Protein AF-A0A7C3YBJ7-F1 (afdb_monomer)

Foldseek 3Di:
DDDPLNVLLVVQLPFAAQQQRQLVVPVVPDDDDHSNVSSVVSLVVVLVCVLVVHDGRGQLLSCPPPDRDRHDGPHDHDDHPPPD

Secondary structure (DSSP, 8-state):
---HHHHHHHHHHH----HHHHHHTTTTSSSS--HHHHHHHHHHHHHHHHHTT------GGGGTT---SS----------TT--

Structure (mmCIF, N/CA/C/O backbone):
data_AF-A0A7C3YBJ7-F1
#
_entry.id   AF-A0A7C3YBJ7-F1
#
loop_
_atom_site.group_PDB
_atom_site.id
_atom_site.type_symbol
_atom_site.label_atom_id
_atom_site.label_alt_id
_atom_site.label_comp_id
_atom_site.label_asym_id
_atom_site.label_entity_id
_atom_site.label_seq_id
_atom_site.pdbx_PDB_ins_code
_atom_site.Cartn_x
_atom_site.Cartn_y
_atom_site.Cartn_z
_atom_site.occupancy
_atom_site.B_iso_or_equiv
_atom_site.auth_seq_id
_atom_site.auth_comp_id
_atom_site.auth_asym_id
_atom_site.auth_atom_id
_atom_site.pdbx_PDB_model_num
ATOM 1 N N . MET A 1 1 ? 16.446 9.844 9.109 1.00 48.56 1 MET A N 1
ATOM 2 C CA . MET A 1 1 ? 16.214 8.994 7.919 1.00 48.56 1 MET A CA 1
ATOM 3 C C . MET A 1 1 ? 14.758 8.581 7.924 1.00 48.56 1 MET A C 1
ATOM 5 O O . MET A 1 1 ? 14.311 8.078 8.946 1.00 48.56 1 MET A O 1
ATOM 9 N N . LYS A 1 2 ? 14.027 8.830 6.838 1.00 68.31 2 LYS A N 1
ATOM 10 C CA . LYS A 1 2 ? 12.632 8.402 6.702 1.00 68.31 2 LYS A CA 1
ATOM 11 C C . LYS A 1 2 ? 12.594 6.901 6.400 1.00 68.31 2 LYS A C 1
ATOM 13 O O . LYS A 1 2 ? 13.418 6.440 5.604 1.00 68.31 2 LYS A O 1
ATOM 18 N N . LYS A 1 3 ? 11.724 6.133 7.060 1.00 88.38 3 LYS A N 1
ATOM 19 C CA . LYS A 1 3 ? 11.603 4.696 6.776 1.00 88.38 3 LYS A CA 1
ATOM 20 C C . LYS A 1 3 ? 10.885 4.513 5.441 1.00 88.38 3 LYS A C 1
ATOM 22 O O . LYS A 1 3 ? 10.071 5.339 5.041 1.00 88.38 3 LYS A O 1
ATOM 27 N N . LEU A 1 4 ? 11.174 3.407 4.758 1.00 91.75 4 LEU A N 1
ATOM 28 C CA . LEU A 1 4 ? 10.521 3.079 3.490 1.00 91.75 4 LEU A CA 1
ATOM 29 C C . LEU A 1 4 ? 8.991 2.972 3.649 1.00 91.75 4 LEU A C 1
ATOM 31 O O . LEU A 1 4 ? 8.251 3.385 2.765 1.00 91.75 4 LEU A O 1
ATOM 35 N N . THR A 1 5 ? 8.519 2.497 4.804 1.00 93.12 5 THR A N 1
ATOM 36 C CA . THR A 1 5 ? 7.091 2.449 5.145 1.00 93.12 5 THR A CA 1
ATOM 3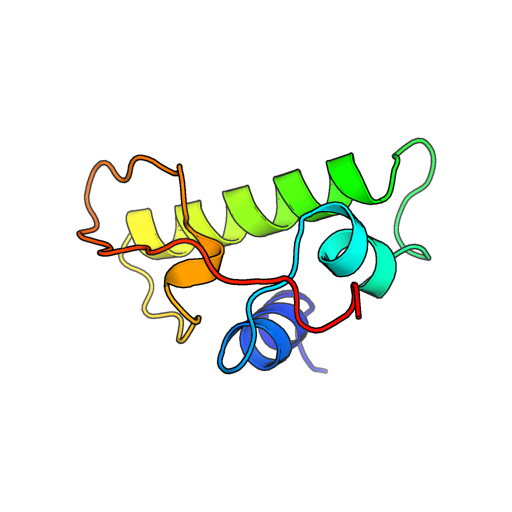7 C C . THR A 1 5 ? 6.455 3.839 5.174 1.00 93.12 5 THR A C 1
ATOM 39 O O . THR A 1 5 ? 5.392 4.017 4.591 1.00 93.12 5 THR A O 1
ATOM 42 N N . ASP A 1 6 ? 7.126 4.837 5.761 1.00 94.69 6 ASP A N 1
ATOM 43 C CA . ASP A 1 6 ? 6.618 6.215 5.832 1.00 94.69 6 ASP A CA 1
ATOM 44 C C . ASP A 1 6 ? 6.470 6.821 4.426 1.00 94.69 6 ASP A C 1
ATOM 46 O O . ASP A 1 6 ? 5.561 7.595 4.162 1.00 94.69 6 ASP A O 1
ATOM 50 N N . PHE A 1 7 ? 7.363 6.471 3.493 1.00 94.50 7 PHE A N 1
ATOM 51 C CA . PHE A 1 7 ? 7.239 6.898 2.097 1.00 94.50 7 PHE A CA 1
ATOM 52 C C . PHE A 1 7 ? 5.972 6.341 1.435 1.00 94.50 7 PHE A C 1
ATOM 54 O O . PHE A 1 7 ? 5.278 7.076 0.737 1.00 94.50 7 PHE A O 1
ATOM 61 N N . PHE A 1 8 ? 5.654 5.063 1.659 1.00 96.12 8 PHE A N 1
ATOM 62 C CA . PHE A 1 8 ? 4.440 4.469 1.101 1.00 96.12 8 PHE A CA 1
ATOM 63 C C . PHE A 1 8 ? 3.172 5.015 1.754 1.00 96.12 8 PHE A C 1
ATOM 65 O O . PHE A 1 8 ? 2.213 5.285 1.036 1.00 96.12 8 PHE A O 1
ATOM 72 N N . ILE A 1 9 ? 3.165 5.194 3.079 1.00 96.06 9 ILE A N 1
ATOM 73 C CA . ILE A 1 9 ? 2.018 5.760 3.802 1.00 96.06 9 ILE A CA 1
ATOM 74 C C . ILE A 1 9 ? 1.697 7.155 3.260 1.00 96.06 9 ILE A C 1
ATOM 76 O O . ILE A 1 9 ? 0.557 7.399 2.888 1.00 96.06 9 ILE A O 1
ATOM 80 N N . ASP A 1 10 ? 2.699 8.021 3.099 1.00 95.25 10 ASP A N 1
ATOM 81 C CA . ASP A 1 10 ? 2.483 9.389 2.614 1.00 95.25 10 ASP A CA 1
ATOM 82 C C . ASP A 1 10 ? 1.903 9.459 1.196 1.00 95.25 10 ASP A C 1
ATOM 84 O O . ASP A 1 10 ? 1.100 10.334 0.902 1.00 95.25 10 ASP A O 1
ATOM 88 N N . ILE A 1 11 ? 2.301 8.560 0.292 1.00 95.31 11 ILE A N 1
ATOM 89 C CA . ILE A 1 11 ? 1.754 8.550 -1.075 1.00 95.31 11 ILE A CA 1
ATOM 90 C C . ILE A 1 11 ? 0.326 7.997 -1.085 1.00 95.31 11 ILE A C 1
ATOM 92 O O . ILE A 1 11 ? -0.524 8.461 -1.847 1.00 95.31 11 ILE A O 1
ATOM 96 N N . LEU A 1 12 ? 0.076 6.969 -0.274 1.00 97.19 12 LEU A N 1
ATOM 97 C CA . LEU A 1 12 ? -1.188 6.240 -0.268 1.00 97.19 12 LEU A CA 1
ATOM 98 C C . LEU A 1 12 ? -2.236 6.851 0.671 1.00 97.19 12 LEU A C 1
ATOM 100 O O . LEU A 1 12 ? -3.382 6.405 0.639 1.00 9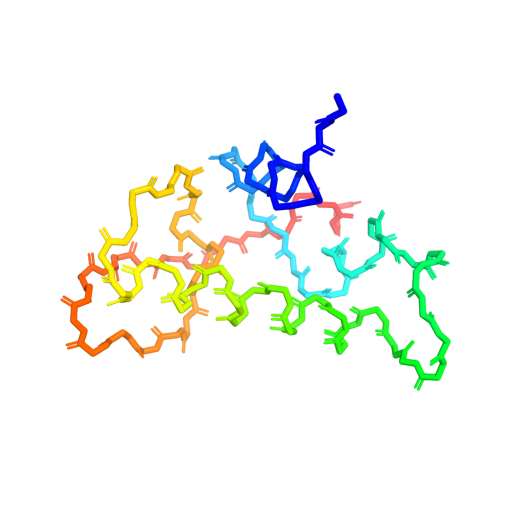7.19 12 LEU A O 1
ATOM 104 N N . SER A 1 13 ? -1.879 7.842 1.492 1.00 96.81 13 SER A N 1
ATOM 105 C CA . SER A 1 13 ? -2.811 8.583 2.351 1.00 96.81 13 SER A CA 1
ATOM 106 C C . SER A 1 13 ? -3.817 9.391 1.529 1.00 96.81 13 SER A C 1
ATOM 108 O O . SER A 1 13 ? -5.000 9.414 1.863 1.00 96.81 13 SER A O 1
ATOM 110 N N . GLU A 1 14 ? -3.372 9.978 0.416 1.00 94.00 14 GLU A N 1
ATOM 111 C CA . GLU A 1 14 ? -4.204 10.806 -0.463 1.00 94.00 14 GLU A CA 1
ATOM 112 C C . GLU A 1 14 ? -4.757 10.0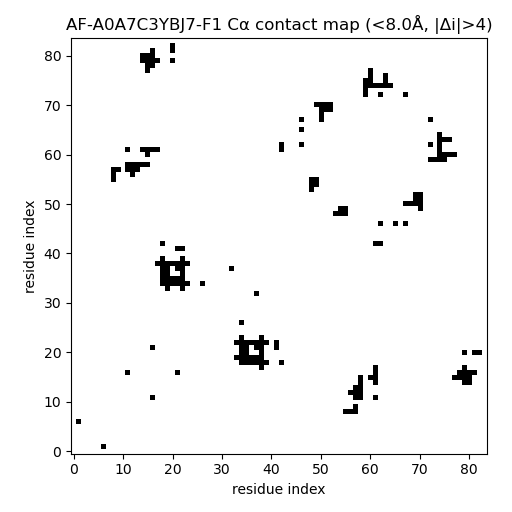24 -1.662 1.00 94.00 14 GLU A C 1
ATOM 114 O O . GLU A 1 14 ? -5.920 10.189 -2.033 1.00 94.00 14 GLU A O 1
ATOM 119 N N . TYR A 1 15 ? -3.954 9.143 -2.268 1.00 95.50 15 TYR A N 1
ATOM 120 C CA . TYR A 1 15 ? -4.266 8.580 -3.584 1.00 95.50 15 TYR A CA 1
ATOM 121 C C . TYR A 1 15 ? -4.364 7.058 -3.584 1.00 95.50 15 TYR A C 1
ATOM 123 O O . TYR A 1 15 ? -3.545 6.353 -2.990 1.00 95.50 15 TYR A O 1
ATOM 131 N N . TYR A 1 16 ? -5.302 6.530 -4.369 1.00 97.56 16 TYR A N 1
ATOM 132 C CA . TYR A 1 16 ? -5.233 5.151 -4.830 1.00 97.56 16 TYR A CA 1
ATOM 133 C C . TYR A 1 16 ? -4.178 4.998 -5.934 1.00 97.56 16 TYR A C 1
ATOM 135 O O . TYR A 1 16 ? -4.222 5.679 -6.965 1.00 97.56 16 TYR A O 1
ATOM 143 N N . LEU A 1 17 ? -3.257 4.051 -5.751 1.00 98.00 17 LEU A N 1
ATOM 144 C CA . LEU A 1 17 ? -2.351 3.582 -6.801 1.00 98.00 17 LEU A CA 1
ATOM 145 C C . LEU A 1 17 ? -2.631 2.113 -7.095 1.00 98.00 17 LEU A C 1
ATOM 147 O O . LEU A 1 17 ? -2.782 1.333 -6.162 1.00 98.00 17 LEU A O 1
ATOM 151 N N . CYS A 1 18 ? -2.625 1.701 -8.364 1.00 98.06 18 CYS A N 1
ATOM 152 C CA . CYS A 1 18 ? -2.604 0.279 -8.715 1.00 98.06 18 CYS A CA 1
ATOM 153 C C . CYS A 1 18 ? -1.243 -0.350 -8.371 1.00 98.06 18 CYS A C 1
ATOM 155 O O . CYS A 1 18 ? -0.245 0.355 -8.195 1.00 98.06 18 CYS A O 1
ATOM 157 N N . ASP A 1 19 ? -1.176 -1.679 -8.315 1.00 98.44 19 ASP A N 1
ATOM 158 C CA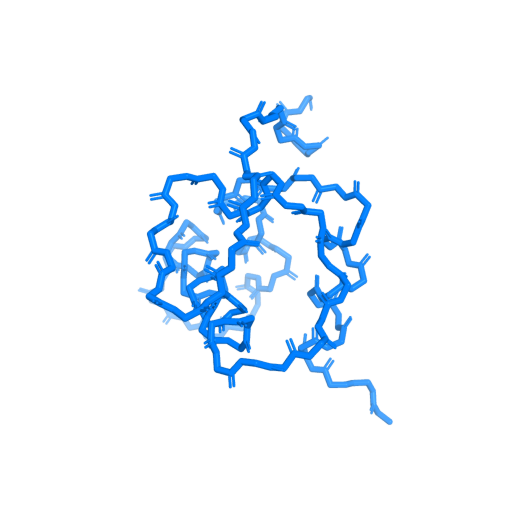 . ASP A 1 19 ? 0.047 -2.399 -7.938 1.00 98.44 19 ASP A CA 1
ATOM 159 C C . ASP A 1 19 ? 1.225 -2.091 -8.866 1.00 98.44 19 ASP A C 1
ATOM 161 O O . ASP A 1 19 ? 2.336 -1.840 -8.399 1.00 98.44 19 ASP A O 1
ATOM 165 N N . HIS A 1 20 ? 0.985 -1.992 -10.174 1.00 98.50 20 HIS A N 1
ATOM 166 C CA . HIS A 1 20 ? 2.024 -1.589 -11.116 1.00 98.50 20 HIS A CA 1
ATOM 167 C C . HIS A 1 20 ? 2.611 -0.199 -10.785 1.00 98.50 20 HIS A C 1
ATOM 169 O O . HIS A 1 20 ? 3.831 -0.041 -10.712 1.00 98.50 20 HIS A O 1
ATOM 175 N N . CYS A 1 21 ? 1.774 0.819 -10.555 1.00 98.31 21 CYS A N 1
ATOM 176 C CA . CYS A 1 21 ? 2.250 2.177 -10.266 1.00 98.31 21 CYS A CA 1
ATOM 177 C C . CYS A 1 21 ? 2.865 2.316 -8.868 1.00 98.31 21 CYS A C 1
ATOM 179 O O . CYS A 1 21 ? 3.825 3.075 -8.718 1.00 98.31 21 CYS A O 1
ATOM 181 N N . LEU A 1 22 ? 2.359 1.573 -7.878 1.00 97.94 22 LEU A N 1
ATOM 182 C CA . LEU A 1 22 ? 2.935 1.511 -6.534 1.00 97.94 22 LEU A CA 1
ATOM 183 C C . LEU A 1 22 ? 4.334 0.884 -6.568 1.00 97.94 22 LEU A C 1
ATOM 185 O O . LEU A 1 22 ? 5.290 1.478 -6.074 1.00 97.94 22 LEU A O 1
ATOM 189 N N . GLY A 1 23 ? 4.491 -0.273 -7.215 1.00 97.88 23 GLY A N 1
ATOM 190 C CA . GLY A 1 23 ? 5.801 -0.914 -7.334 1.00 97.88 23 GLY A CA 1
AT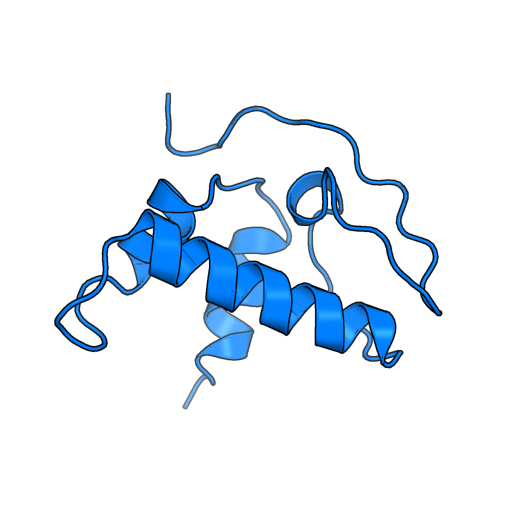OM 191 C C . GLY A 1 23 ? 6.796 -0.115 -8.175 1.00 97.88 23 GLY A C 1
ATOM 192 O O . GLY A 1 23 ? 7.991 -0.133 -7.879 1.00 97.88 23 GLY A O 1
ATOM 193 N N . ARG A 1 24 ? 6.321 0.652 -9.170 1.00 97.56 24 ARG A N 1
ATOM 194 C CA . ARG A 1 24 ? 7.167 1.556 -9.966 1.00 97.56 24 ARG A CA 1
ATOM 195 C C . ARG A 1 24 ? 7.866 2.619 -9.109 1.00 97.56 24 ARG A C 1
ATOM 197 O O . ARG A 1 24 ? 8.988 2.989 -9.446 1.00 97.56 24 ARG A O 1
ATOM 204 N N . GLN A 1 25 ? 7.260 3.064 -8.001 1.00 96.75 25 GLN A N 1
ATOM 205 C CA . GLN A 1 25 ? 7.865 4.064 -7.102 1.00 96.75 25 GLN A CA 1
ATOM 206 C C . GLN A 1 25 ? 9.195 3.598 -6.497 1.00 96.75 25 GLN A C 1
ATOM 208 O O . GLN A 1 25 ? 10.015 4.415 -6.091 1.00 96.75 25 GLN A O 1
ATOM 213 N N . VAL A 1 26 ? 9.417 2.283 -6.452 1.00 96.00 26 VAL A N 1
ATOM 214 C CA . VAL A 1 26 ? 10.607 1.654 -5.871 1.00 96.00 26 VAL A CA 1
ATOM 215 C C . VAL A 1 26 ? 11.253 0.657 -6.832 1.00 96.00 26 VAL A C 1
ATOM 217 O O . VAL A 1 26 ? 11.878 -0.309 -6.405 1.00 96.00 26 VAL A O 1
ATOM 220 N N . ALA A 1 27 ? 11.120 0.877 -8.144 1.00 95.88 27 ALA A N 1
ATOM 221 C CA . ALA A 1 27 ? 11.626 -0.038 -9.173 1.00 95.88 27 ALA A CA 1
ATOM 222 C C . ALA A 1 27 ? 13.151 -0.267 -9.113 1.00 95.88 27 ALA A C 1
ATOM 224 O O . ALA A 1 27 ? 13.636 -1.282 -9.608 1.00 95.88 27 ALA A O 1
ATOM 225 N N . SER A 1 28 ? 13.902 0.652 -8.499 1.00 95.62 28 SER A N 1
ATOM 226 C CA . SER A 1 28 ? 15.343 0.520 -8.252 1.00 95.62 28 SER A CA 1
ATOM 227 C C . SER A 1 28 ? 15.691 -0.437 -7.104 1.00 95.62 28 SER A C 1
ATOM 229 O O . SER A 1 28 ? 16.856 -0.806 -6.958 1.00 95.62 28 SER A O 1
ATOM 231 N N . LEU A 1 29 ? 14.713 -0.843 -6.286 1.00 94.44 29 LEU A N 1
ATOM 232 C CA . LEU A 1 29 ? 14.905 -1.772 -5.175 1.00 94.44 29 LEU A CA 1
ATOM 233 C C . LEU A 1 29 ? 14.620 -3.211 -5.614 1.00 94.44 29 LEU A C 1
ATOM 235 O O . LEU A 1 29 ? 13.524 -3.516 -6.096 1.00 94.44 29 LEU A O 1
ATOM 239 N N . LEU A 1 30 ? 15.583 -4.101 -5.339 1.00 94.12 30 LEU A N 1
ATOM 240 C CA . LEU A 1 30 ? 15.550 -5.537 -5.654 1.00 94.12 30 LEU A CA 1
ATOM 241 C C . LEU A 1 30 ? 15.433 -5.816 -7.168 1.00 94.12 30 LEU A C 1
ATOM 243 O O . LEU A 1 30 ? 14.848 -5.050 -7.927 1.00 94.12 30 LEU A O 1
ATOM 247 N N . THR A 1 31 ? 15.964 -6.939 -7.645 1.00 95.94 31 THR A N 1
ATOM 248 C CA . THR A 1 31 ? 15.875 -7.351 -9.060 1.00 95.94 31 THR A CA 1
ATOM 249 C C . THR A 1 31 ? 15.123 -8.677 -9.193 1.00 95.94 31 THR A C 1
ATOM 251 O O . THR A 1 31 ? 14.913 -9.371 -8.203 1.00 95.94 31 THR A O 1
ATOM 254 N N . GLY A 1 32 ? 14.657 -9.009 -10.405 1.00 97.88 32 GLY A N 1
ATOM 255 C CA . GLY A 1 32 ? 13.918 -10.255 -10.673 1.00 97.88 32 GLY A CA 1
ATOM 256 C C . GLY A 1 32 ? 12.400 -10.196 -10.451 1.00 97.88 32 GLY A C 1
ATOM 257 O O . GLY A 1 32 ? 11.733 -11.212 -10.601 1.00 97.88 32 GLY A O 1
ATOM 258 N N . TYR A 1 33 ? 11.845 -9.019 -10.144 1.00 97.88 33 TYR A N 1
ATOM 259 C CA . TYR A 1 33 ? 10.408 -8.819 -9.925 1.00 97.88 33 TYR A CA 1
ATOM 260 C C . TYR A 1 33 ? 9.835 -7.773 -10.881 1.00 97.88 33 TYR A C 1
ATOM 262 O O . TYR A 1 33 ? 10.493 -6.782 -11.218 1.00 97.88 33 TYR A O 1
ATOM 270 N N . THR A 1 34 ? 8.582 -7.962 -11.282 1.00 98.38 34 THR A N 1
ATOM 271 C CA . THR A 1 34 ? 7.800 -6.937 -11.987 1.00 98.38 34 THR A CA 1
ATOM 272 C C . THR A 1 34 ? 7.363 -5.834 -11.018 1.00 98.38 34 THR A C 1
ATOM 274 O O . THR A 1 34 ? 7.352 -6.017 -9.798 1.00 98.38 34 THR A O 1
ATOM 277 N N . ASN A 1 35 ? 6.994 -4.664 -11.542 1.00 98.44 35 ASN A N 1
ATOM 278 C CA . ASN A 1 35 ? 6.429 -3.598 -10.710 1.00 98.44 35 ASN A CA 1
A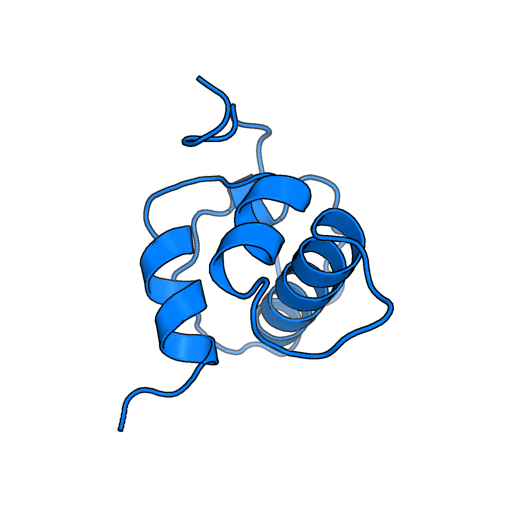TOM 279 C C . ASN A 1 35 ? 5.127 -4.045 -10.035 1.00 98.44 35 ASN A C 1
ATOM 281 O O . ASN A 1 35 ? 4.921 -3.766 -8.863 1.00 98.44 35 ASN A O 1
ATOM 285 N N . GLU A 1 36 ? 4.291 -4.799 -10.744 1.00 98.44 36 GLU A N 1
ATOM 286 C CA . GLU A 1 36 ? 3.029 -5.304 -10.208 1.00 98.44 36 GLU A CA 1
ATOM 287 C C . GLU A 1 36 ? 3.241 -6.236 -9.009 1.00 98.44 36 GLU A C 1
ATOM 289 O O . GLU A 1 36 ? 2.635 -6.034 -7.961 1.00 98.44 36 GLU A O 1
ATOM 294 N N . GLN A 1 37 ? 4.203 -7.162 -9.086 1.00 98.50 37 GLN A N 1
ATOM 295 C CA . GLN A 1 37 ? 4.569 -8.009 -7.943 1.00 98.50 37 GLN A CA 1
ATOM 296 C C . GLN A 1 37 ? 5.083 -7.195 -6.748 1.00 98.50 37 GLN A C 1
ATOM 298 O O . GLN A 1 37 ? 4.690 -7.465 -5.613 1.00 98.50 37 GLN A O 1
ATOM 303 N N . ARG A 1 38 ? 5.938 -6.185 -6.978 1.00 97.94 38 ARG A N 1
ATOM 304 C CA . ARG A 1 38 ? 6.418 -5.311 -5.891 1.00 97.94 38 ARG A CA 1
ATOM 305 C C . ARG A 1 38 ? 5.256 -4.572 -5.228 1.00 97.94 38 ARG A C 1
ATOM 307 O O . ARG A 1 38 ? 5.161 -4.577 -4.004 1.00 97.94 38 ARG A O 1
ATOM 314 N N . GLY A 1 39 ? 4.371 -3.964 -6.019 1.00 98.06 39 GLY A N 1
ATOM 315 C CA . GLY A 1 39 ? 3.218 -3.228 -5.499 1.00 98.06 39 GLY A CA 1
ATOM 316 C C . GLY A 1 39 ? 2.259 -4.113 -4.714 1.00 98.06 39 GLY A C 1
ATOM 317 O O . GLY A 1 39 ? 1.869 -3.739 -3.610 1.00 98.06 39 GLY A O 1
ATOM 318 N N . PHE A 1 40 ? 1.969 -5.312 -5.222 1.00 98.44 40 PHE A N 1
ATOM 319 C CA . PHE A 1 40 ? 1.147 -6.299 -4.526 1.00 98.44 40 PHE A CA 1
ATOM 320 C C . PHE A 1 40 ? 1.716 -6.651 -3.143 1.00 98.44 40 PHE A C 1
ATOM 322 O O . PHE A 1 40 ? 0.989 -6.650 -2.146 1.00 98.44 40 PHE A O 1
ATOM 329 N N . VAL A 1 41 ? 3.028 -6.907 -3.055 1.00 98.06 41 VAL A N 1
ATOM 330 C CA . VAL A 1 41 ? 3.700 -7.220 -1.781 1.00 98.06 41 VAL A CA 1
ATOM 331 C C . VAL A 1 41 ? 3.633 -6.035 -0.817 1.00 98.06 41 VAL A C 1
ATOM 333 O O . VAL A 1 41 ? 3.282 -6.224 0.347 1.00 98.06 41 VAL A O 1
ATOM 336 N N . ILE A 1 42 ? 3.913 -4.817 -1.292 1.00 97.56 42 ILE A N 1
ATOM 337 C CA . ILE A 1 42 ? 3.841 -3.598 -0.471 1.00 97.56 42 ILE A CA 1
ATOM 338 C C . ILE A 1 42 ? 2.423 -3.407 0.073 1.00 97.56 42 ILE A C 1
ATOM 340 O O . ILE A 1 42 ? 2.246 -3.220 1.276 1.00 97.56 42 ILE A O 1
ATOM 344 N N . ARG A 1 43 ? 1.403 -3.507 -0.786 1.00 98.12 43 ARG A N 1
ATOM 345 C CA . ARG A 1 43 ? -0.001 -3.358 -0.385 1.00 98.12 43 ARG A CA 1
ATOM 346 C C . AR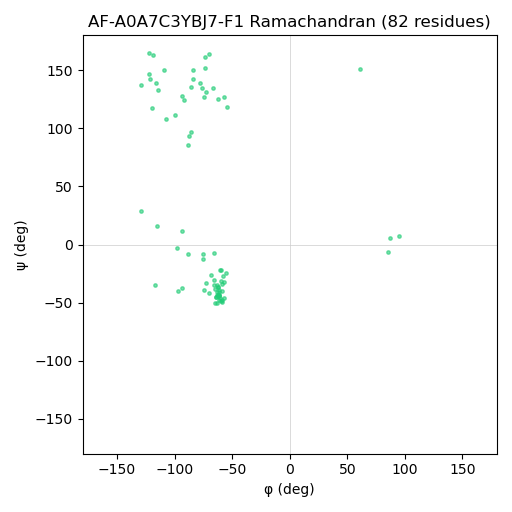G A 1 43 ? -0.416 -4.413 0.632 1.00 98.12 43 ARG A C 1
ATOM 348 O O . ARG A 1 43 ? -1.055 -4.078 1.624 1.00 98.12 43 ARG A O 1
ATOM 355 N N . THR A 1 44 ? -0.027 -5.667 0.411 1.00 98.31 44 THR A N 1
ATOM 356 C CA . THR A 1 44 ? -0.325 -6.778 1.326 1.00 98.31 44 THR A CA 1
ATOM 357 C C . THR A 1 44 ? 0.338 -6.569 2.686 1.00 98.31 44 THR A C 1
ATOM 359 O O . THR A 1 44 ? -0.285 -6.803 3.722 1.00 98.31 44 THR A O 1
ATOM 362 N N . PHE A 1 45 ? 1.580 -6.079 2.701 1.00 97.94 45 PHE A N 1
ATOM 363 C CA . PHE A 1 45 ? 2.279 -5.735 3.933 1.00 97.94 45 PHE A CA 1
ATOM 364 C C . PHE A 1 45 ? 1.565 -4.608 4.690 1.00 97.94 45 PHE A C 1
ATOM 366 O O . PHE A 1 45 ? 1.246 -4.783 5.861 1.00 97.94 45 PHE A O 1
ATOM 373 N N . LEU A 1 46 ? 1.227 -3.498 4.024 1.00 97.62 46 LEU A N 1
ATOM 374 C CA . LEU A 1 46 ? 0.499 -2.384 4.648 1.00 97.62 46 LEU A CA 1
ATOM 375 C C . LEU A 1 46 ? -0.886 -2.805 5.156 1.00 97.62 46 LEU A C 1
ATOM 377 O O . LEU A 1 46 ? -1.276 -2.432 6.259 1.00 97.62 46 LEU A O 1
ATOM 381 N N . ALA A 1 47 ? -1.606 -3.631 4.393 1.00 97.88 47 ALA A N 1
ATOM 382 C CA . ALA A 1 47 ? -2.873 -4.204 4.834 1.00 97.88 47 ALA A CA 1
ATOM 383 C C . ALA A 1 47 ? -2.688 -5.093 6.075 1.00 97.88 47 ALA A C 1
ATOM 385 O O . ALA A 1 47 ? -3.520 -5.063 6.973 1.00 97.88 47 ALA A O 1
ATOM 386 N N . SER A 1 48 ? -1.581 -5.834 6.169 1.00 98.00 48 SER A N 1
ATOM 387 C CA . SER A 1 48 ? -1.264 -6.638 7.356 1.00 98.00 48 SER A CA 1
ATOM 388 C C . SER A 1 48 ? -1.001 -5.775 8.594 1.00 98.00 48 SER A C 1
ATOM 390 O O . SER A 1 48 ? -1.394 -6.179 9.683 1.00 98.00 48 SER A O 1
ATOM 392 N N . LEU A 1 49 ? -0.391 -4.589 8.445 1.00 96.88 49 LEU A N 1
ATOM 393 C CA . LEU A 1 49 ? -0.239 -3.630 9.552 1.00 96.88 49 LEU A CA 1
ATOM 394 C C . LEU A 1 49 ? -1.609 -3.124 10.026 1.00 96.88 49 LEU A C 1
ATOM 396 O O . LEU A 1 49 ? -1.900 -3.114 11.217 1.00 96.88 49 LEU A O 1
ATOM 400 N N . VAL A 1 50 ? -2.495 -2.764 9.093 1.00 97.19 50 VAL A N 1
ATOM 401 C CA . VAL A 1 50 ? -3.868 -2.362 9.442 1.00 97.19 50 VAL A CA 1
ATOM 402 C C . VAL A 1 50 ? -4.605 -3.503 10.151 1.00 97.19 50 VAL A C 1
ATOM 404 O O . VAL A 1 50 ? -5.234 -3.282 11.185 1.00 97.19 50 VAL A O 1
ATOM 407 N N . ASP A 1 51 ? -4.513 -4.732 9.632 1.00 97.88 51 ASP A N 1
ATOM 408 C CA . ASP A 1 51 ? -5.186 -5.897 10.220 1.00 97.88 51 ASP A CA 1
ATOM 409 C C . ASP A 1 51 ? -4.588 -6.307 11.575 1.00 97.88 51 ASP A C 1
ATOM 411 O O . ASP A 1 51 ? -5.299 -6.858 12.408 1.00 97.88 51 ASP A O 1
ATOM 415 N N . SER A 1 52 ? -3.312 -6.012 11.844 1.00 97.50 52 SER A N 1
ATOM 416 C CA . SER A 1 52 ? -2.698 -6.240 13.161 1.00 97.50 52 SER A CA 1
ATOM 417 C C . SER A 1 52 ? -3.127 -5.211 14.216 1.00 97.50 52 SER A C 1
ATOM 419 O O . SER A 1 52 ? -2.844 -5.395 15.402 1.00 97.50 52 SER A O 1
ATOM 421 N N . GLY A 1 53 ? -3.840 -4.154 13.811 1.00 95.62 53 GLY A N 1
ATOM 422 C CA . GLY A 1 53 ? -4.293 -3.068 14.678 1.00 95.62 53 GLY A CA 1
ATOM 423 C C . GLY A 1 53 ? -3.359 -1.856 14.703 1.00 95.62 53 GLY A C 1
ATOM 424 O O . GLY A 1 53 ? -3.591 -0.936 15.496 1.00 95.62 53 GLY A O 1
ATOM 425 N N . GLU A 1 54 ? -2.327 -1.815 13.855 1.00 95.69 54 GLU A N 1
ATOM 426 C CA . GLU A 1 54 ? -1.524 -0.606 13.689 1.00 95.69 54 GLU A CA 1
ATOM 427 C C . GLU A 1 54 ? -2.354 0.506 13.042 1.00 95.69 54 GLU A C 1
ATOM 429 O O . GLU A 1 54 ? -3.079 0.313 12.064 1.00 95.69 54 GLU A O 1
ATOM 434 N N . LYS A 1 55 ? -2.237 1.712 13.600 1.00 91.69 55 LYS A N 1
ATOM 435 C CA . LYS A 1 55 ? -2.909 2.898 13.073 1.00 91.69 55 LYS A CA 1
ATOM 436 C C . LYS A 1 55 ? -2.041 3.513 11.983 1.00 91.69 55 LYS A C 1
ATOM 438 O O . LYS A 1 55 ? -1.116 4.261 12.287 1.00 91.69 55 LYS A O 1
ATOM 443 N N . VAL A 1 56 ? -2.349 3.191 10.731 1.00 93.06 56 VAL A N 1
ATOM 444 C CA . VAL A 1 56 ? -1.735 3.809 9.548 1.00 93.06 56 VAL A CA 1
ATOM 445 C C . VAL A 1 56 ? -2.785 4.597 8.768 1.00 93.06 56 VAL A C 1
ATOM 447 O O . VAL A 1 56 ? -3.890 4.114 8.527 1.00 93.06 56 VAL A O 1
ATOM 450 N N . GLU A 1 57 ? -2.447 5.827 8.391 1.00 94.94 57 GLU A N 1
ATOM 451 C CA . GLU A 1 57 ? -3.330 6.714 7.630 1.00 94.94 57 GLU A CA 1
ATOM 452 C C . GLU A 1 57 ? -3.153 6.452 6.132 1.00 94.94 57 GLU A C 1
ATOM 454 O O . GLU A 1 57 ? -2.250 6.981 5.492 1.00 94.94 57 GLU A O 1
ATOM 459 N N . ILE A 1 58 ? -3.992 5.578 5.576 1.00 97.00 58 ILE A N 1
ATOM 460 C CA . ILE A 1 58 ? -3.977 5.200 4.158 1.00 97.00 58 ILE A CA 1
ATOM 461 C C . ILE A 1 58 ? -5.396 5.337 3.601 1.00 97.00 58 ILE A C 1
ATOM 463 O O . ILE A 1 58 ? -6.349 4.891 4.246 1.00 97.00 58 ILE A O 1
ATOM 467 N N . ASN A 1 59 ? -5.540 5.895 2.393 1.00 97.19 59 ASN A N 1
ATOM 468 C CA . ASN A 1 59 ? -6.805 5.915 1.661 1.00 97.19 59 ASN A CA 1
ATOM 469 C C . ASN A 1 59 ? -7.338 4.467 1.535 1.00 97.19 59 ASN A C 1
ATOM 471 O O . ASN A 1 59 ? -6.677 3.639 0.893 1.00 97.19 59 ASN A O 1
ATOM 475 N N . PRO A 1 60 ? -8.527 4.146 2.090 1.00 97.44 60 PRO A N 1
ATOM 476 C CA . PRO A 1 60 ? -9.091 2.797 2.080 1.00 97.44 60 PRO A CA 1
ATOM 477 C C . PRO A 1 60 ? -9.228 2.165 0.693 1.00 97.44 60 PRO A C 1
ATOM 479 O O . PRO A 1 60 ? -9.197 0.939 0.591 1.00 97.44 60 PRO A O 1
ATOM 482 N N . ALA A 1 61 ? -9.330 2.951 -0.383 1.00 97.81 61 ALA A N 1
ATOM 483 C CA . ALA A 1 61 ? -9.362 2.435 -1.751 1.00 97.81 61 ALA A CA 1
ATOM 484 C C . ALA A 1 61 ? -8.121 1.596 -2.100 1.00 97.81 61 ALA A C 1
ATOM 486 O O . ALA A 1 61 ? -8.204 0.641 -2.878 1.00 97.81 61 ALA A O 1
ATOM 487 N N . ASN A 1 62 ? -6.983 1.863 -1.446 1.00 98.12 62 ASN A N 1
ATOM 488 C CA . ASN A 1 62 ? -5.779 1.041 -1.554 1.00 98.12 62 ASN A CA 1
ATOM 489 C C . ASN A 1 62 ? -5.927 -0.368 -0.982 1.00 98.12 62 ASN A C 1
ATOM 491 O O . ASN A 1 62 ? -5.033 -1.185 -1.180 1.00 98.12 62 ASN A O 1
ATOM 495 N N . PHE A 1 63 ? -7.032 -0.687 -0.325 1.00 97.88 63 PHE A N 1
ATOM 496 C CA . PHE A 1 63 ? -7.306 -2.023 0.183 1.00 97.88 63 PHE A CA 1
ATOM 497 C C . PHE A 1 63 ? -8.509 -2.680 -0.500 1.00 97.88 63 PHE A C 1
ATOM 499 O O . PHE A 1 63 ? -9.030 -3.684 -0.012 1.00 97.88 63 PHE A O 1
ATOM 506 N N . TYR A 1 64 ? -8.948 -2.147 -1.647 1.00 96.81 64 TYR A N 1
ATOM 507 C CA . TYR A 1 64 ? -10.047 -2.732 -2.409 1.00 96.81 64 TYR A CA 1
ATOM 508 C C . TYR A 1 64 ? -9.746 -4.190 -2.788 1.00 96.81 64 TYR A C 1
ATOM 510 O O . TYR A 1 64 ? -8.705 -4.498 -3.366 1.00 96.81 64 TYR A O 1
ATOM 518 N N . GLY A 1 65 ? -10.674 -5.093 -2.459 1.00 95.31 65 GLY A N 1
ATOM 519 C CA . GLY A 1 65 ? -10.544 -6.532 -2.711 1.00 95.31 65 GLY A CA 1
ATOM 520 C C . GLY A 1 65 ? -9.794 -7.322 -1.631 1.00 95.31 65 GLY A C 1
ATOM 521 O O . GLY A 1 65 ? -9.791 -8.553 -1.690 1.00 95.31 65 GLY A O 1
ATOM 522 N N . ILE A 1 66 ? -9.213 -6.664 -0.622 1.00 97.31 66 ILE A N 1
ATOM 523 C CA . ILE A 1 66 ? -8.557 -7.336 0.507 1.00 97.31 66 ILE A CA 1
ATOM 524 C C . ILE A 1 66 ? -9.590 -7.669 1.587 1.00 97.31 66 ILE A C 1
ATOM 526 O O . ILE A 1 66 ? -10.435 -6.851 1.947 1.00 97.31 66 ILE A O 1
ATOM 530 N N . ARG A 1 67 ? -9.518 -8.892 2.121 1.00 97.12 67 ARG A N 1
ATOM 531 C CA . ARG A 1 67 ? -10.356 -9.346 3.237 1.00 97.12 67 ARG A CA 1
ATOM 532 C C . ARG A 1 67 ? -9.562 -9.270 4.534 1.00 97.12 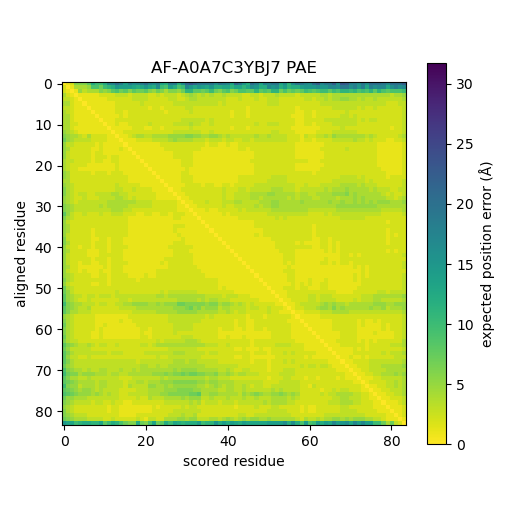67 ARG A C 1
ATOM 534 O O . ARG A 1 67 ? -8.640 -10.055 4.731 1.00 97.12 67 ARG A O 1
ATOM 541 N N . PHE A 1 68 ? -9.954 -8.350 5.403 1.00 97.31 68 PHE A N 1
ATOM 542 C CA . PHE A 1 68 ? -9.383 -8.177 6.736 1.00 97.31 68 PHE A CA 1
ATOM 543 C C . PHE A 1 68 ? -10.045 -9.138 7.727 1.00 97.31 68 PHE A C 1
ATOM 545 O O . PHE A 1 68 ? -11.248 -9.407 7.621 1.00 97.31 68 PHE A O 1
ATOM 552 N N . ARG A 1 69 ? -9.269 -9.689 8.667 1.00 97.00 69 ARG A N 1
ATOM 553 C CA . ARG A 1 69 ? -9.783 -10.604 9.698 1.00 97.00 69 ARG A CA 1
ATOM 554 C C . ARG A 1 69 ? -10.159 -9.862 10.977 1.00 97.00 69 ARG A C 1
ATOM 556 O O . ARG A 1 69 ? -11.139 -10.242 11.618 1.00 97.00 69 ARG A O 1
ATOM 563 N N . PHE A 1 70 ? -9.389 -8.847 11.348 1.00 97.12 70 PHE A N 1
ATOM 564 C CA . PHE A 1 70 ? -9.530 -8.130 12.613 1.00 97.12 70 PHE A CA 1
ATOM 565 C C . PHE A 1 70 ? -9.902 -6.661 12.400 1.00 97.12 70 PHE A C 1
ATOM 567 O O . PHE A 1 70 ? -10.691 -6.116 13.177 1.00 97.12 70 PHE A O 1
ATOM 574 N N . ALA A 1 71 ? -9.399 -6.029 11.338 1.00 95.81 71 ALA A N 1
ATOM 575 C CA . ALA A 1 71 ? -9.776 -4.668 10.982 1.00 95.81 71 ALA A CA 1
ATOM 576 C C . ALA A 1 71 ? -11.076 -4.627 10.164 1.00 95.81 71 ALA A C 1
ATOM 578 O O . ALA A 1 71 ? -11.397 -5.532 9.392 1.00 95.81 71 ALA A O 1
ATOM 579 N N . LYS A 1 72 ? -11.830 -3.535 10.308 1.00 93.69 72 LYS A N 1
ATOM 580 C CA . LYS A 1 72 ? -12.979 -3.224 9.449 1.00 93.69 72 LYS A CA 1
ATOM 581 C C . LYS A 1 72 ? -12.598 -2.074 8.529 1.00 93.69 72 LYS A C 1
ATOM 583 O O . LYS A 1 72 ? -12.495 -0.940 8.983 1.00 93.69 72 LYS A O 1
ATOM 588 N N . VAL A 1 73 ? -12.404 -2.380 7.251 1.00 95.00 73 VAL A N 1
ATOM 589 C CA . VAL A 1 73 ? -12.043 -1.404 6.218 1.00 95.00 73 VAL A CA 1
ATOM 590 C C . VAL A 1 73 ? -13.135 -1.398 5.152 1.00 95.00 73 VAL A C 1
ATOM 592 O O . VAL A 1 73 ? -13.367 -2.418 4.506 1.00 95.00 73 VAL A O 1
ATOM 595 N N . ASP A 1 74 ? -13.811 -0.261 4.973 1.00 94.25 74 ASP A N 1
ATOM 596 C CA . ASP A 1 74 ? -14.741 -0.048 3.856 1.00 94.25 74 ASP A CA 1
ATOM 597 C C . ASP A 1 74 ? -13.964 0.499 2.653 1.00 94.25 74 ASP A C 1
ATOM 599 O O . ASP A 1 74 ? -13.803 1.706 2.477 1.00 94.25 74 ASP A O 1
ATOM 603 N N . ALA A 1 75 ? -13.397 -0.415 1.868 1.00 96.19 75 ALA A N 1
ATOM 604 C CA . ALA A 1 75 ? -12.616 -0.080 0.688 1.00 96.19 75 ALA A CA 1
ATOM 605 C C . ALA A 1 75 ? -13.501 -0.053 -0.563 1.00 96.19 75 ALA A C 1
ATOM 607 O O . ALA A 1 75 ? -14.123 -1.056 -0.924 1.00 96.19 75 ALA A O 1
ATOM 608 N N . LYS A 1 76 ? -13.495 1.074 -1.280 1.00 95.75 76 LYS A N 1
ATOM 609 C CA . LYS A 1 76 ? -14.169 1.232 -2.576 1.00 95.75 76 LYS A CA 1
ATOM 610 C C . LYS A 1 76 ? -13.142 1.330 -3.692 1.00 95.75 76 LYS A C 1
ATOM 612 O O . LYS A 1 76 ? -12.020 1.768 -3.481 1.00 95.75 76 LYS A O 1
ATOM 617 N N . ARG A 1 77 ? -13.521 0.881 -4.886 1.00 93.25 77 ARG A N 1
ATOM 618 C CA . ARG A 1 77 ? -12.640 0.949 -6.051 1.00 93.25 77 ARG A CA 1
ATOM 619 C C . ARG A 1 77 ? -12.535 2.394 -6.531 1.00 93.25 77 ARG A C 1
ATOM 621 O O . ARG A 1 77 ? -13.560 3.028 -6.760 1.00 93.25 77 ARG A O 1
ATOM 628 N N . GLU A 1 78 ? -11.310 2.854 -6.748 1.00 95.75 78 GLU A N 1
ATOM 629 C CA . GLU A 1 78 ? -10.991 4.153 -7.346 1.00 95.75 78 GLU A CA 1
ATOM 630 C C . GLU A 1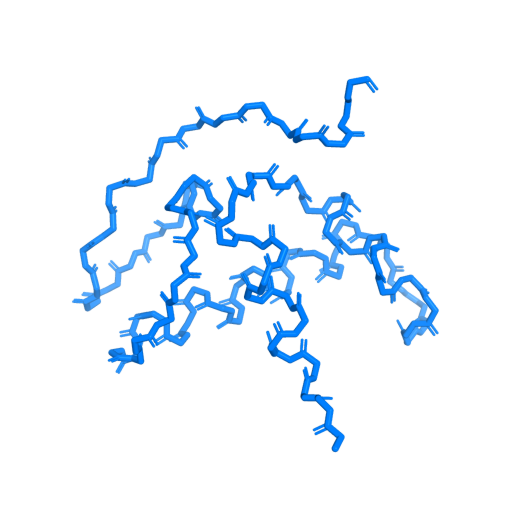 78 ? -10.126 3.964 -8.599 1.00 95.75 78 GLU A C 1
ATOM 632 O O . GLU A 1 78 ? -9.580 2.885 -8.854 1.00 95.75 78 GLU A O 1
ATOM 637 N N . GLU A 1 79 ? -10.014 5.011 -9.413 1.00 96.50 79 GLU A N 1
ATOM 638 C CA . GLU A 1 79 ? -9.068 5.040 -10.527 1.00 96.50 79 GLU A CA 1
ATOM 639 C C . GLU A 1 79 ? -7.658 5.326 -10.016 1.00 96.50 79 GLU A C 1
ATOM 641 O O . GLU A 1 79 ? -7.456 6.173 -9.147 1.00 96.50 79 GLU A O 1
ATOM 646 N N . CYS A 1 80 ? -6.663 4.625 -10.562 1.00 97.50 80 CYS A N 1
ATOM 647 C CA . CYS A 1 80 ? -5.272 4.861 -10.190 1.00 97.50 80 CYS A CA 1
ATOM 648 C C . CYS A 1 80 ? -4.867 6.291 -10.565 1.00 97.50 80 CYS A C 1
ATOM 650 O O . CYS A 1 80 ? -4.945 6.672 -11.735 1.00 97.50 80 CYS A O 1
ATOM 652 N N . TYR A 1 81 ? -4.361 7.047 -9.591 1.00 97.31 81 TYR A N 1
ATOM 653 C CA . TYR A 1 81 ? -3.959 8.443 -9.775 1.00 97.31 81 TYR A CA 1
ATOM 654 C C . TYR A 1 81 ? -2.911 8.638 -10.885 1.00 97.31 81 TYR A C 1
ATOM 656 O O . TYR A 1 81 ? -2.932 9.646 -11.583 1.00 97.31 81 TYR A O 1
ATOM 664 N N . LEU A 1 82 ? -2.028 7.652 -11.084 1.00 96.62 82 LEU A N 1
ATOM 665 C CA . LEU A 1 82 ? -0.913 7.714 -12.037 1.00 96.62 82 LEU A CA 1
ATOM 666 C C . LEU A 1 82 ? -1.176 7.031 -13.389 1.00 96.62 82 LEU A C 1
ATOM 668 O O . LEU A 1 82 ? -0.285 7.033 -14.232 1.00 96.62 82 LEU A O 1
ATOM 672 N N . CYS A 1 83 ? -2.332 6.393 -13.593 1.00 95.06 83 CYS A N 1
ATOM 673 C CA . CYS A 1 83 ? -2.661 5.722 -14.863 1.00 95.06 83 CYS A CA 1
ATOM 674 C C . CYS A 1 83 ? -3.442 6.614 -15.841 1.00 95.06 83 CYS A C 1
ATOM 676 O O . CYS A 1 83 ? -3.987 6.099 -16.815 1.00 95.06 83 CYS A O 1
ATOM 678 N N . LYS A 1 84 ? -3.527 7.911 -15.550 1.00 84.31 84 LYS A N 1
ATOM 679 C CA . LYS A 1 84 ? -4.163 8.915 -16.402 1.00 84.31 84 LYS A CA 1
ATOM 680 C C . LYS A 1 84 ? -3.216 9.391 -17.497 1.00 84.31 84 LYS A C 1
ATOM 682 O O . LYS A 1 84 ? -1.993 9.433 -17.232 1.00 84.31 84 LYS A O 1
#

Radius of gyration: 12.37 Å; Cα contacts (8 Å, |Δi|>4): 105; chains: 1; bounding box: 31×21×31 Å

Mean predicted aligned error: 2.72 Å

Solvent-accessible surface area (backbone atoms only — not comparable to full-atom values): 4987 Å² total; per-residue (Å²): 132,83,53,74,64,58,57,52,38,65,57,29,38,81,37,36,57,46,35,45,63,49,12,50,78,47,61,88,60,77,81,98,69,54,36,42,59,45,14,47,52,53,47,52,52,54,50,48,40,41,36,72,66,47,92,72,69,53,33,47,39,59,44,46,92,64,84,62,88,72,40,90,77,87,41,47,87,69,74,40,70,81,78,114

Nearest PDB structures (foldseek):
  4u6f-assembly1_C7  TM=3.649E-01  e=1.823E+00  Saccharomyces cerevisiae S288C

pLDDT: mean 95.41, std 6.38, range [48.56, 98.5]

Sequence (84 aa):
MKKLTDFFIDILSEYYLCDHCLGRQVASLLTGYTNEQRGFVIRTFLASLVDSGEKVEINPANFYGIRFRFAKVDAKREECYLCK